Protein AF-A0A938HK63-F1 (afdb_monomer_lite)

Radius of gyration: 13.42 Å; chains: 1; bounding box: 27×31×33 Å

pLDDT: mean 96.54, std 4.43, range [65.06, 98.69]

Sequence (102 aa):
MILTSSITVQNRGGENILRLPLDTVRVPVLAVAHKDDDCHVTPPNGAELIVRAARASPRKKALIFEGGDPPQSEPCEALAQHGLIGIEKNVAAALAEFIKDP

Secondary structure (DSSP, 8-state):
-EEES---S-BTTB--GGGS-GGG--S-EEEEEETT---TTS-TTHHHHHHHH-TT-SSEEEEEE---PPPSS-TTSTTSGGGTTT-HHHHHHHHHHHHH--

Foldseek 3Di:
DEAALFFPDDDPPDDGPLPPQLCPDAEEYEYEAECPQPPPRRHQCSRVSSQVSNNNYPHYDYYYDYDADPAPDDSCDLRHSSVVHRCVVVVVVVVVVVVVPD

Structure (mmCIF, N/CA/C/O backbone):
data_AF-A0A938HK63-F1
#
_entry.id   AF-A0A938HK63-F1
#
loop_
_atom_site.group_PDB
_atom_site.id
_atom_site.type_symbol
_atom_site.label_atom_id
_atom_site.label_alt_id
_atom_site.label_comp_id
_atom_site.label_asym_id
_atom_site.label_entity_id
_atom_site.label_seq_id
_atom_site.pdbx_PDB_ins_code
_atom_site.Cartn_x
_atom_site.Cartn_y
_atom_site.Cartn_z
_atom_site.occupancy
_atom_site.B_iso_or_equiv
_atom_site.auth_seq_id
_atom_site.auth_comp_id
_atom_site.auth_asym_id
_atom_site.auth_atom_id
_atom_site.pdbx_PDB_model_num
ATOM 1 N N . MET A 1 1 ? -1.463 1.571 12.922 1.00 95.56 1 MET A N 1
ATOM 2 C CA . MET A 1 1 ? -0.459 0.778 12.183 1.00 95.56 1 MET A CA 1
ATOM 3 C C . MET A 1 1 ? -0.577 1.118 10.710 1.00 95.56 1 MET A C 1
ATOM 5 O O . MET A 1 1 ? -1.695 1.194 10.215 1.00 95.56 1 MET A O 1
ATOM 9 N N . ILE A 1 2 ? 0.550 1.344 10.038 1.0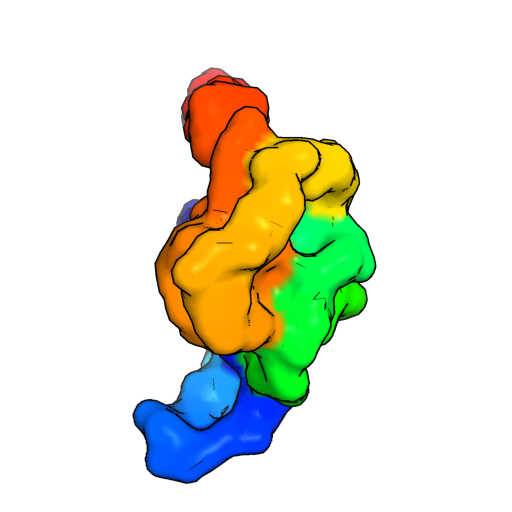0 97.94 2 ILE A N 1
ATOM 10 C CA . ILE A 1 2 ? 0.606 1.650 8.606 1.00 97.94 2 ILE A CA 1
ATOM 11 C C . ILE A 1 2 ? 1.546 0.638 7.955 1.00 97.94 2 ILE A C 1
ATOM 13 O O . ILE A 1 2 ? 2.628 0.391 8.481 1.00 97.94 2 ILE A O 1
ATOM 17 N N . LEU A 1 3 ? 1.104 0.042 6.853 1.00 98.00 3 LEU A N 1
ATOM 18 C CA . LEU A 1 3 ? 1.789 -1.016 6.121 1.00 98.00 3 LEU A CA 1
ATOM 19 C C . LEU A 1 3 ? 1.876 -0.609 4.649 1.00 98.00 3 LEU A C 1
ATOM 21 O O . LEU A 1 3 ? 0.852 -0.531 3.979 1.00 98.00 3 LEU A O 1
ATOM 25 N N . THR A 1 4 ? 3.075 -0.327 4.152 1.00 97.56 4 THR A N 1
ATOM 26 C CA . THR A 1 4 ? 3.337 0.048 2.752 1.00 97.56 4 THR A CA 1
ATOM 27 C C . THR A 1 4 ? 4.026 -1.108 2.045 1.00 97.56 4 THR A C 1
ATOM 29 O O . THR A 1 4 ? 4.976 -1.652 2.607 1.00 97.56 4 THR A O 1
ATOM 32 N N . SER A 1 5 ? 3.540 -1.497 0.862 1.00 97.12 5 SER A N 1
ATOM 33 C CA . SER A 1 5 ? 4.156 -2.525 0.004 1.00 97.12 5 SER A CA 1
ATOM 34 C C . SER A 1 5 ? 4.544 -3.776 0.798 1.00 97.12 5 SER A C 1
ATOM 36 O O . SER A 1 5 ? 5.690 -4.213 0.823 1.00 97.12 5 SER A O 1
ATOM 38 N N . SER A 1 6 ? 3.589 -4.299 1.572 1.00 97.06 6 SER A N 1
ATOM 39 C CA . SER A 1 6 ? 3.838 -5.403 2.500 1.00 97.06 6 SER A CA 1
ATOM 40 C C . SER A 1 6 ? 3.837 -6.756 1.803 1.00 97.06 6 SER A C 1
ATOM 42 O O . SER A 1 6 ? 2.997 -7.036 0.948 1.00 97.06 6 SER A O 1
ATOM 44 N N . ILE A 1 7 ? 4.746 -7.628 2.239 1.00 97.06 7 ILE A N 1
ATOM 45 C CA . ILE A 1 7 ? 4.846 -9.005 1.757 1.00 97.06 7 ILE A CA 1
ATOM 46 C C . ILE A 1 7 ? 3.573 -9.767 2.131 1.00 97.06 7 ILE A C 1
ATOM 48 O O . ILE A 1 7 ? 3.298 -10.005 3.310 1.00 97.06 7 ILE A O 1
ATOM 52 N N . THR A 1 8 ? 2.805 -10.164 1.118 1.00 97.38 8 THR A N 1
ATOM 53 C CA . THR A 1 8 ? 1.553 -10.933 1.253 1.00 97.38 8 THR A CA 1
ATOM 54 C C . THR A 1 8 ? 1.613 -12.288 0.554 1.00 97.38 8 THR A C 1
ATOM 56 O O . THR A 1 8 ? 0.739 -13.126 0.765 1.00 97.38 8 THR A O 1
ATOM 59 N N . VAL A 1 9 ? 2.677 -12.541 -0.210 1.00 96.12 9 VAL A N 1
ATOM 60 C CA . VAL A 1 9 ? 3.000 -13.850 -0.780 1.00 96.12 9 VAL A CA 1
ATOM 61 C C . VAL A 1 9 ? 4.267 -14.377 -0.112 1.00 96.12 9 VAL A C 1
ATOM 63 O O . VAL A 1 9 ? 5.227 -13.645 0.115 1.00 96.12 9 VAL A O 1
ATOM 66 N N . GLN A 1 10 ? 4.256 -15.661 0.240 1.00 92.69 10 GLN A N 1
ATOM 67 C CA . GLN A 1 10 ? 5.354 -16.311 0.947 1.00 92.69 10 GLN A CA 1
ATOM 68 C C . GLN A 1 10 ? 6.652 -16.299 0.125 1.00 92.69 10 GLN A C 1
ATOM 70 O O . GLN A 1 10 ? 6.645 -16.657 -1.051 1.00 92.69 10 GLN A O 1
ATOM 75 N N . ASN A 1 11 ? 7.779 -15.984 0.768 1.00 88.00 11 ASN A N 1
ATOM 76 C CA . ASN A 1 11 ? 9.112 -16.134 0.184 1.00 88.00 11 ASN A CA 1
ATOM 77 C C . ASN A 1 11 ? 10.080 -16.815 1.170 1.00 88.00 11 ASN A C 1
ATOM 79 O O . ASN A 1 11 ? 9.682 -17.287 2.236 1.00 88.00 11 ASN A O 1
ATOM 83 N N . ARG A 1 12 ? 11.362 -16.909 0.800 1.00 84.88 12 ARG A N 1
ATOM 84 C CA . ARG A 1 12 ? 12.408 -17.506 1.653 1.00 84.88 12 ARG A CA 1
ATOM 85 C C . ARG A 1 12 ? 12.881 -16.586 2.788 1.00 84.88 12 ARG A C 1
ATOM 87 O O . ARG A 1 12 ? 13.634 -17.039 3.639 1.00 84.88 12 ARG A O 1
ATOM 94 N N . GLY A 1 13 ? 12.477 -15.316 2.779 1.00 79.75 13 GLY A N 1
ATOM 95 C CA . GLY A 1 13 ? 12.926 -14.283 3.714 1.00 79.75 13 GLY A CA 1
ATOM 96 C C . GLY A 1 13 ? 12.161 -14.237 5.037 1.00 79.75 13 GLY A C 1
ATOM 97 O O . GLY A 1 13 ? 12.568 -13.508 5.935 1.00 79.75 13 GLY A O 1
ATOM 98 N N . GLY A 1 14 ? 11.077 -15.004 5.180 1.00 84.00 14 GLY A N 1
ATOM 99 C CA . GLY A 1 14 ? 10.296 -15.071 6.414 1.00 84.00 14 GLY A CA 1
ATOM 100 C C . GLY A 1 14 ? 8.802 -15.214 6.159 1.00 84.00 14 GLY A C 1
ATOM 101 O O . GLY A 1 14 ? 8.364 -15.407 5.027 1.00 84.00 14 GLY A O 1
ATOM 102 N N . GLU A 1 15 ? 8.017 -15.146 7.228 1.00 88.81 15 GLU A N 1
ATOM 103 C CA . GLU A 1 15 ? 6.562 -15.258 7.162 1.00 88.81 15 GLU A CA 1
ATOM 104 C C . GLU A 1 15 ? 5.936 -14.000 6.528 1.00 88.81 15 GLU A C 1
ATOM 106 O O . GLU A 1 15 ? 6.331 -12.873 6.834 1.00 88.81 15 GLU A O 1
ATOM 111 N N . ASN A 1 16 ? 4.940 -14.177 5.657 1.00 94.62 16 ASN A N 1
ATOM 112 C CA . ASN A 1 16 ? 4.185 -13.050 5.103 1.00 94.62 16 ASN A CA 1
ATOM 113 C C . ASN A 1 16 ? 3.179 -12.479 6.125 1.00 94.62 16 ASN A C 1
ATOM 115 O O . ASN A 1 16 ? 2.709 -13.176 7.025 1.00 94.62 16 ASN A O 1
ATOM 119 N N . ILE A 1 17 ? 2.789 -11.211 5.964 1.00 96.44 17 ILE A N 1
ATOM 120 C CA . ILE A 1 17 ? 1.950 -10.502 6.946 1.00 96.44 17 ILE A CA 1
ATOM 121 C C . ILE A 1 17 ? 0.579 -11.172 7.173 1.00 96.44 17 ILE A C 1
ATOM 123 O O . ILE A 1 17 ? 0.021 -11.073 8.264 1.00 96.44 17 ILE A O 1
ATOM 127 N N . LEU A 1 18 ? 0.036 -11.887 6.178 1.00 96.94 18 LEU A N 1
ATOM 128 C CA . LEU A 1 18 ? -1.282 -12.535 6.265 1.00 96.94 18 LEU A CA 1
ATOM 129 C C . LEU A 1 18 ? -1.284 -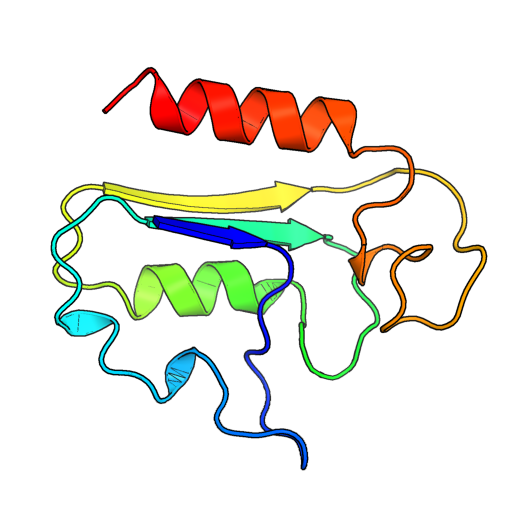13.788 7.148 1.00 96.94 18 LEU A C 1
ATOM 131 O O . LEU A 1 18 ? -2.346 -14.330 7.450 1.00 96.94 18 LEU A O 1
ATOM 135 N N . ARG A 1 19 ? -0.107 -14.254 7.560 1.00 95.94 19 ARG A N 1
ATOM 136 C CA . ARG A 1 19 ? 0.077 -15.397 8.460 1.00 95.94 19 ARG A CA 1
ATOM 137 C C . ARG A 1 19 ? 0.288 -14.976 9.913 1.00 95.94 19 ARG A C 1
ATOM 139 O O . ARG A 1 19 ? 0.305 -15.824 10.800 1.00 95.94 19 ARG A O 1
ATOM 146 N N . LEU A 1 20 ? 0.405 -13.673 10.164 1.00 95.12 20 LEU A N 1
ATOM 147 C CA . LEU A 1 20 ? 0.388 -13.093 11.503 1.00 95.12 20 LEU A CA 1
ATOM 148 C C . LEU A 1 20 ? -1.063 -12.933 12.000 1.00 95.12 20 LEU A C 1
ATOM 150 O O . LEU A 1 20 ? -1.984 -12.859 11.182 1.00 95.12 20 LEU A O 1
ATOM 154 N N . PRO A 1 21 ? -1.304 -12.835 13.324 1.00 96.81 21 PRO A N 1
ATOM 155 C CA . PRO A 1 21 ? -2.650 -12.734 13.903 1.00 96.81 21 PRO A CA 1
ATOM 156 C C . PRO A 1 21 ? -3.270 -11.332 13.731 1.00 96.81 21 PRO A C 1
ATOM 158 O O . PRO A 1 21 ? -3.627 -10.657 14.701 1.00 96.81 21 PRO A O 1
ATOM 161 N N . LEU A 1 22 ? -3.401 -10.865 12.482 1.00 97.62 22 LEU A N 1
ATOM 162 C CA . LEU A 1 22 ? -3.964 -9.555 12.133 1.00 97.62 22 LEU A CA 1
ATOM 163 C C . LEU A 1 22 ? -5.396 -9.368 12.649 1.00 97.62 22 LEU A C 1
ATOM 165 O O . LEU A 1 22 ? -5.810 -8.250 12.947 1.00 97.62 22 LEU A O 1
ATOM 169 N N . ASP A 1 23 ? -6.147 -10.453 12.809 1.00 98.00 23 ASP A N 1
ATOM 170 C CA . ASP A 1 23 ? -7.514 -10.429 13.319 1.00 98.00 23 ASP A CA 1
ATOM 171 C C . ASP A 1 23 ? -7.615 -10.058 14.802 1.00 98.00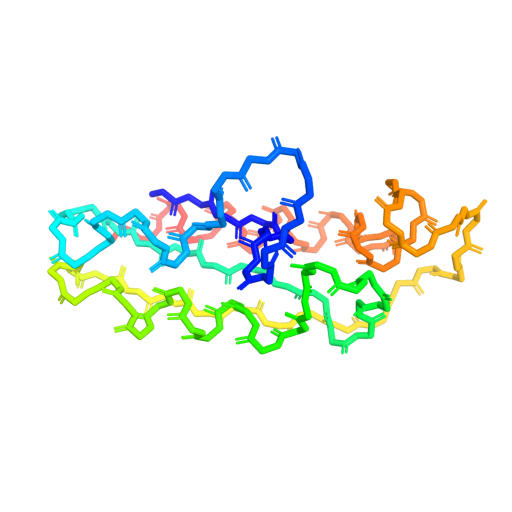 23 ASP A C 1
ATOM 173 O O . ASP A 1 23 ? -8.708 -9.734 15.260 1.00 98.00 23 ASP A O 1
ATOM 177 N N . THR A 1 24 ? -6.492 -10.030 15.522 1.00 97.94 24 THR A N 1
ATOM 178 C CA . THR A 1 24 ? -6.396 -9.569 16.915 1.00 97.94 24 THR A CA 1
ATOM 179 C C . THR A 1 24 ? -5.904 -8.125 17.058 1.00 97.94 24 THR A C 1
ATOM 181 O O . THR A 1 24 ? -5.881 -7.594 18.170 1.00 97.94 24 THR A O 1
ATOM 184 N N . VAL A 1 25 ? -5.540 -7.455 15.958 1.00 97.88 25 VAL A N 1
ATOM 185 C CA . VAL A 1 25 ? -5.031 -6.075 15.970 1.00 97.88 25 VAL A CA 1
ATOM 186 C C . VAL A 1 25 ? -6.167 -5.096 16.276 1.00 97.88 25 VAL A C 1
ATOM 188 O O . VAL A 1 25 ? -7.101 -4.958 15.493 1.00 97.88 25 VAL A O 1
ATOM 191 N N . ARG A 1 26 ? -6.064 -4.379 17.405 1.00 98.00 26 ARG A N 1
ATOM 192 C CA . ARG A 1 26 ? -7.100 -3.452 17.920 1.00 98.00 26 ARG A CA 1
ATOM 193 C C . ARG A 1 26 ? -6.796 -1.964 17.711 1.00 98.00 26 ARG A C 1
ATOM 195 O O . ARG A 1 26 ? -7.441 -1.112 18.309 1.00 98.00 26 ARG A O 1
ATOM 202 N N . VAL A 1 27 ? -5.810 -1.641 16.879 1.00 97.44 27 VAL A N 1
ATOM 203 C CA . VAL A 1 27 ? -5.487 -0.258 16.479 1.00 97.44 27 VAL A CA 1
ATOM 204 C C . VAL A 1 27 ? -5.936 -0.006 15.037 1.00 97.44 27 VAL A C 1
ATOM 206 O O . VAL A 1 27 ? -6.094 -0.982 14.295 1.00 97.44 27 VAL A O 1
ATOM 209 N N . PRO A 1 28 ? -6.121 1.254 14.596 1.00 98.12 28 PRO A N 1
ATOM 210 C CA . PRO A 1 28 ? -6.386 1.557 13.192 1.00 98.12 28 PRO A CA 1
ATOM 211 C C . PRO A 1 28 ? -5.316 0.975 12.258 1.00 98.12 28 PRO A C 1
ATOM 213 O O . PRO A 1 28 ? -4.121 1.022 12.574 1.00 98.12 28 PRO A O 1
ATOM 216 N N . VAL A 1 29 ? -5.734 0.432 11.115 1.00 98.44 29 VAL A N 1
ATOM 217 C CA . VAL A 1 29 ? -4.858 -0.202 10.118 1.00 98.44 29 VAL A CA 1
ATOM 218 C C . VAL A 1 29 ? -5.012 0.474 8.761 1.00 98.44 29 VAL A C 1
ATOM 220 O O . VAL A 1 29 ? -6.084 0.458 8.162 1.00 98.44 29 VAL A O 1
ATOM 223 N N . LEU A 1 30 ? -3.915 1.012 8.243 1.00 98.62 30 LEU A N 1
ATOM 224 C CA . LEU A 1 30 ? -3.812 1.455 6.859 1.00 98.62 30 LEU A CA 1
ATOM 225 C C . LEU A 1 30 ? -2.861 0.524 6.112 1.00 98.62 30 LEU A C 1
ATOM 227 O O . LEU A 1 30 ? -1.723 0.339 6.542 1.00 98.62 30 LEU A O 1
ATOM 231 N N . ALA A 1 31 ? -3.327 -0.043 5.005 1.00 98.62 31 ALA A N 1
ATOM 232 C CA . ALA A 1 31 ? -2.500 -0.801 4.078 1.00 98.62 31 ALA A CA 1
ATOM 233 C C . ALA A 1 31 ? -2.402 -0.051 2.747 1.00 98.62 31 ALA A C 1
ATOM 235 O O . ALA A 1 31 ? -3.410 0.422 2.223 1.00 98.62 31 ALA A O 1
ATOM 236 N N . VAL A 1 32 ? -1.193 0.066 2.213 1.00 98.62 32 VAL A N 1
ATOM 237 C CA . VAL A 1 32 ? -0.885 0.812 0.995 1.00 98.62 32 VAL A CA 1
ATOM 238 C C . VAL A 1 32 ? -0.157 -0.096 0.020 1.00 98.62 32 VAL A C 1
ATOM 240 O O . VAL A 1 32 ? 0.767 -0.807 0.416 1.00 98.62 32 VAL A O 1
ATOM 243 N N . ALA A 1 33 ? -0.558 -0.050 -1.245 1.00 98.50 33 ALA A N 1
ATOM 244 C CA . ALA A 1 33 ? 0.152 -0.693 -2.342 1.00 98.50 33 ALA A CA 1
ATOM 245 C C . ALA A 1 33 ? 0.162 0.210 -3.579 1.00 98.50 33 ALA A C 1
ATOM 247 O O . ALA A 1 33 ? -0.629 1.154 -3.681 1.00 98.50 33 ALA A O 1
ATOM 248 N N . HIS A 1 34 ? 1.049 -0.101 -4.517 1.00 98.69 34 HIS A N 1
ATOM 249 C CA . HIS A 1 34 ? 1.009 0.457 -5.860 1.00 98.69 34 HIS A CA 1
ATOM 250 C C . HIS A 1 34 ? 0.221 -0.477 -6.784 1.00 98.69 34 HIS A C 1
ATOM 252 O O . HIS A 1 34 ? 0.318 -1.695 -6.662 1.00 98.69 34 HIS A O 1
ATOM 258 N N . LYS A 1 35 ? -0.574 0.082 -7.699 1.00 98.50 35 LYS A N 1
ATOM 259 C CA . LYS A 1 35 ? -1.392 -0.662 -8.668 1.00 98.50 35 LYS A CA 1
ATOM 260 C C . LYS A 1 35 ? -0.551 -1.488 -9.634 1.00 98.50 35 LYS A C 1
ATOM 262 O O . LYS A 1 35 ? -0.942 -2.596 -9.979 1.00 98.50 35 LYS A O 1
ATOM 267 N N . ASP A 1 36 ? 0.593 -0.936 -10.010 1.00 98.25 36 ASP A N 1
ATOM 268 C CA . ASP A 1 36 ? 1.563 -1.532 -10.928 1.00 98.25 36 ASP A CA 1
ATOM 269 C C . ASP A 1 36 ? 2.794 -2.075 -10.165 1.00 98.25 36 ASP A C 1
ATOM 271 O O . ASP A 1 36 ? 3.914 -2.008 -10.657 1.00 98.25 36 ASP A O 1
ATOM 275 N N . ASP A 1 37 ? 2.622 -2.514 -8.907 1.00 98.25 37 ASP A N 1
ATOM 276 C CA . ASP A 1 37 ? 3.690 -3.206 -8.167 1.00 98.25 37 ASP A CA 1
ATOM 277 C C . ASP A 1 37 ? 3.945 -4.594 -8.779 1.00 98.25 37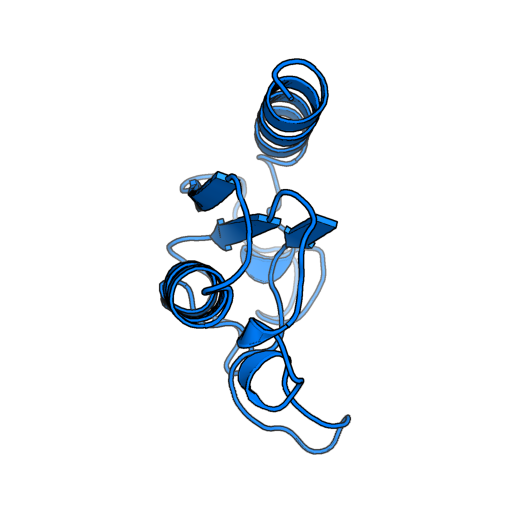 ASP A C 1
ATOM 279 O O . ASP A 1 37 ? 3.207 -5.550 -8.526 1.00 98.25 37 ASP A O 1
ATOM 283 N N . ASP A 1 38 ? 5.007 -4.689 -9.577 1.00 97.25 38 ASP A N 1
ATOM 284 C CA . ASP A 1 38 ? 5.450 -5.928 -10.221 1.00 97.25 38 ASP A CA 1
ATOM 285 C C . ASP A 1 38 ? 6.317 -6.816 -9.306 1.00 97.25 38 ASP A C 1
ATOM 287 O O . ASP A 1 38 ? 6.789 -7.883 -9.719 1.00 97.25 38 ASP A O 1
ATOM 291 N N . CYS A 1 39 ? 6.544 -6.433 -8.044 1.00 97.25 39 CYS A N 1
ATOM 292 C CA . CYS A 1 39 ? 7.237 -7.307 -7.113 1.00 97.25 39 CYS A CA 1
ATOM 293 C C . CYS A 1 39 ? 6.379 -8.534 -6.776 1.00 97.25 39 CYS A C 1
ATOM 295 O O . CYS A 1 39 ? 5.316 -8.464 -6.155 1.00 97.25 39 CYS A O 1
ATOM 297 N N . HIS A 1 40 ? 6.907 -9.712 -7.110 1.00 95.62 40 HIS A N 1
ATOM 298 C CA . HIS A 1 40 ? 6.231 -11.005 -6.960 1.00 95.62 40 HIS A CA 1
ATOM 299 C C . HIS A 1 40 ? 5.756 -11.352 -5.533 1.00 95.62 40 HIS A C 1
ATOM 301 O O . HIS A 1 40 ? 4.969 -12.287 -5.370 1.00 95.62 40 HIS A O 1
ATOM 307 N N . VAL A 1 41 ? 6.226 -10.642 -4.498 1.00 96.81 41 VAL A N 1
ATOM 308 C CA . VAL A 1 41 ? 5.844 -10.8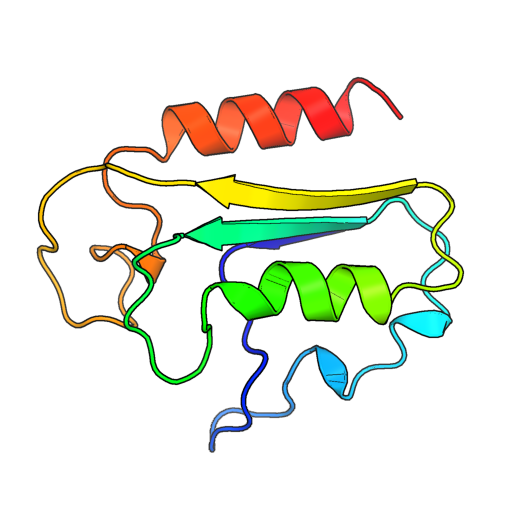84 -3.096 1.00 96.81 41 VAL A CA 1
ATOM 309 C C . VAL A 1 41 ? 4.869 -9.865 -2.507 1.00 96.81 41 VAL A C 1
ATOM 311 O O . VAL A 1 41 ? 4.292 -10.124 -1.443 1.00 96.81 41 VAL A O 1
ATOM 314 N N . THR A 1 42 ? 4.660 -8.730 -3.176 1.00 97.19 42 THR A N 1
ATOM 315 C CA . THR A 1 42 ? 3.851 -7.600 -2.684 1.00 97.19 42 THR A CA 1
ATOM 316 C C . THR A 1 42 ? 2.780 -7.192 -3.698 1.00 97.19 42 THR A C 1
ATOM 318 O O . THR A 1 42 ? 2.644 -6.011 -4.003 1.00 97.19 42 THR A O 1
ATOM 321 N N . PRO A 1 43 ? 1.984 -8.144 -4.224 1.00 96.88 43 PRO A N 1
ATOM 322 C CA . PRO A 1 43 ? 1.028 -7.839 -5.277 1.00 96.88 43 PRO A CA 1
ATOM 323 C C . PRO A 1 43 ? 0.046 -6.731 -4.849 1.00 96.88 43 PRO A C 1
ATOM 325 O O . PRO A 1 43 ? -0.317 -6.661 -3.667 1.00 96.88 43 PRO A O 1
ATOM 328 N N . PRO A 1 44 ? -0.471 -5.922 -5.792 1.00 95.88 44 PRO A N 1
ATOM 329 C CA . PRO A 1 44 ? -1.339 -4.778 -5.495 1.00 95.88 44 PRO A CA 1
ATOM 330 C C . PRO A 1 44 ? -2.550 -5.116 -4.609 1.00 95.88 44 PRO A C 1
ATOM 332 O O . PRO A 1 44 ? -2.916 -4.370 -3.699 1.00 95.88 44 PRO A O 1
ATOM 335 N N . ASN A 1 45 ? -3.154 -6.292 -4.812 1.00 97.69 45 ASN A N 1
ATOM 336 C CA . ASN A 1 45 ? -4.295 -6.764 -4.019 1.00 97.69 45 ASN A CA 1
ATOM 337 C C . ASN A 1 45 ? -3.940 -7.110 -2.555 1.00 97.69 45 ASN A C 1
ATOM 339 O O . ASN A 1 45 ? -4.838 -7.327 -1.734 1.00 97.69 45 ASN A O 1
ATOM 343 N N . GLY A 1 46 ? -2.653 -7.154 -2.206 1.00 98.06 46 GLY A N 1
ATOM 344 C CA . GLY A 1 46 ? -2.151 -7.439 -0.868 1.00 98.06 46 GLY A CA 1
ATOM 345 C C . GLY A 1 46 ? -2.674 -6.460 0.181 1.00 98.06 46 GLY A C 1
ATOM 346 O O . GLY A 1 46 ? -3.084 -6.883 1.264 1.00 98.06 46 GLY A O 1
ATOM 347 N N . ALA A 1 47 ? -2.767 -5.168 -0.153 1.00 98.38 47 ALA A N 1
ATOM 348 C CA . ALA A 1 47 ? -3.307 -4.160 0.761 1.00 98.38 47 ALA A CA 1
ATOM 349 C C . ALA A 1 47 ? -4.768 -4.449 1.149 1.00 98.38 47 ALA A C 1
ATOM 351 O O . ALA A 1 47 ? -5.144 -4.344 2.319 1.00 98.38 47 ALA A O 1
ATOM 352 N N . GLU A 1 48 ? -5.588 -4.898 0.197 1.00 98.56 48 GLU A N 1
ATOM 353 C CA . GLU A 1 48 ? -6.965 -5.305 0.480 1.00 98.56 48 GLU A CA 1
ATOM 354 C C . GLU A 1 48 ? -7.040 -6.569 1.343 1.00 98.56 48 GLU A C 1
ATOM 356 O O . GLU A 1 48 ? -7.892 -6.684 2.228 1.00 98.56 48 GLU A O 1
ATOM 361 N N . LEU A 1 49 ? -6.158 -7.543 1.098 1.00 98.56 49 LEU A N 1
ATOM 362 C CA . LEU A 1 49 ? -6.097 -8.771 1.893 1.00 98.56 49 LEU A CA 1
ATOM 363 C C . LEU A 1 49 ? -5.750 -8.471 3.356 1.00 98.56 49 LEU A C 1
ATOM 365 O O . LEU A 1 49 ? -6.386 -9.024 4.254 1.00 98.56 49 LEU A O 1
ATOM 369 N N . ILE A 1 50 ? -4.819 -7.546 3.596 1.00 98.62 50 ILE A N 1
ATOM 370 C CA . ILE A 1 50 ? -4.427 -7.106 4.941 1.00 98.62 50 ILE A CA 1
ATOM 371 C C . ILE A 1 50 ? -5.621 -6.513 5.693 1.00 98.62 50 ILE A C 1
ATOM 373 O O . ILE A 1 50 ? -5.904 -6.919 6.822 1.00 98.62 50 ILE A O 1
ATOM 377 N N . VAL A 1 51 ? -6.369 -5.587 5.082 1.00 98.19 51 VAL A N 1
ATOM 378 C CA . VAL A 1 51 ? -7.529 -4.981 5.761 1.00 98.19 51 VAL A CA 1
ATOM 379 C C . VAL A 1 51 ? -8.668 -5.981 5.959 1.00 98.19 51 VAL A C 1
ATOM 381 O O . VAL A 1 51 ? -9.353 -5.944 6.983 1.00 98.19 51 VAL A O 1
ATOM 384 N N . ARG A 1 52 ? -8.857 -6.937 5.039 1.00 98.44 52 ARG A N 1
ATOM 385 C CA . ARG A 1 52 ? -9.803 -8.045 5.248 1.00 98.44 52 ARG A CA 1
ATOM 386 C C . ARG A 1 52 ? -9.398 -8.907 6.451 1.00 98.44 52 ARG A C 1
ATOM 388 O O . ARG A 1 52 ? -10.268 -9.276 7.241 1.00 98.44 52 ARG A O 1
ATOM 395 N N . ALA A 1 53 ? -8.104 -9.174 6.626 1.00 98.38 53 ALA A N 1
ATOM 396 C CA . ALA A 1 53 ? -7.575 -9.944 7.750 1.00 98.38 53 ALA A CA 1
ATOM 397 C C . ALA A 1 53 ? -7.656 -9.193 9.095 1.00 98.38 53 ALA A C 1
ATOM 399 O O . ALA A 1 53 ? -7.910 -9.820 10.121 1.00 98.38 53 ALA A O 1
ATOM 400 N N . ALA A 1 54 ? -7.525 -7.861 9.100 1.00 98.38 54 ALA A N 1
ATOM 401 C CA . ALA A 1 54 ? -7.579 -7.015 10.298 1.00 98.38 54 ALA A CA 1
ATOM 402 C C . ALA A 1 54 ? -9.008 -6.832 10.861 1.00 98.38 54 ALA A C 1
ATOM 404 O O . ALA A 1 54 ? -9.564 -5.731 10.892 1.00 98.38 54 ALA A O 1
ATOM 405 N N . ARG A 1 55 ? -9.658 -7.930 11.270 1.00 97.88 55 ARG A N 1
ATOM 406 C CA . ARG A 1 55 ? -11.077 -7.953 11.673 1.00 97.88 55 ARG A CA 1
ATOM 407 C C . ARG A 1 55 ? -11.386 -7.165 12.946 1.00 97.88 55 ARG A C 1
ATOM 409 O O . ARG A 1 55 ? -12.409 -6.492 12.963 1.00 97.88 55 ARG A O 1
ATOM 416 N N . ALA A 1 56 ? -10.526 -7.223 13.964 1.00 98.19 56 ALA A N 1
ATOM 417 C CA . ALA A 1 56 ? -10.729 -6.501 15.225 1.00 98.19 56 ALA A CA 1
ATOM 418 C C . ALA A 1 56 ? -10.299 -5.024 15.184 1.00 98.19 56 ALA A C 1
ATOM 420 O O . ALA A 1 56 ? -10.399 -4.333 16.200 1.00 98.19 56 ALA A O 1
ATOM 421 N N . SER A 1 57 ? -9.809 -4.534 14.041 1.00 98.12 57 SER A N 1
ATOM 422 C CA . SER A 1 57 ? -9.390 -3.143 13.921 1.00 98.12 57 SER A CA 1
ATOM 423 C C . SER A 1 57 ? -10.614 -2.217 13.909 1.00 98.12 57 SER A C 1
ATOM 425 O O . SER A 1 57 ? -11.542 -2.462 13.134 1.00 98.12 57 SER A O 1
ATOM 427 N N . PRO A 1 58 ? -10.624 -1.137 14.713 1.00 96.94 58 PRO A N 1
ATOM 428 C CA . PRO A 1 58 ? -11.742 -0.192 14.762 1.00 96.94 58 PRO A CA 1
ATOM 429 C C . PRO A 1 58 ? -11.880 0.643 13.480 1.00 96.94 58 PRO A C 1
ATOM 431 O O . PRO A 1 58 ? -12.964 1.129 13.175 1.00 96.94 58 PRO A O 1
ATOM 434 N N . ARG A 1 59 ? -10.791 0.799 12.715 1.00 97.19 59 ARG A N 1
ATOM 435 C CA . ARG A 1 59 ? -10.746 1.552 11.458 1.00 97.19 59 ARG A CA 1
ATOM 436 C C . ARG A 1 59 ? -9.711 0.929 10.540 1.00 97.19 59 ARG A C 1
ATOM 438 O O . ARG A 1 59 ? -8.550 0.787 10.914 1.00 97.19 59 ARG A O 1
ATOM 445 N N . LYS A 1 60 ? -10.122 0.578 9.327 1.00 97.25 60 LYS A N 1
ATOM 446 C CA . LYS A 1 60 ? -9.264 -0.095 8.354 1.00 97.25 60 LYS A CA 1
ATOM 447 C C . LYS A 1 60 ? -9.469 0.456 6.957 1.00 97.25 60 LYS A C 1
ATOM 449 O O . LYS A 1 60 ? -10.608 0.607 6.521 1.00 97.25 60 LYS A O 1
ATOM 454 N N . LYS A 1 61 ? -8.375 0.761 6.266 1.00 98.06 61 LYS A N 1
ATOM 455 C CA . LYS A 1 61 ? -8.402 1.349 4.924 1.00 98.06 61 LYS A CA 1
ATOM 456 C C . LYS A 1 61 ? -7.296 0.747 4.069 1.00 98.06 61 LYS A C 1
ATOM 458 O O . LYS A 1 61 ? -6.175 0.583 4.543 1.00 98.06 61 LYS A O 1
ATOM 463 N N . ALA A 1 62 ? -7.632 0.402 2.832 1.00 98.44 62 ALA A N 1
ATOM 464 C CA . ALA A 1 62 ? -6.657 0.078 1.802 1.00 98.44 62 ALA A CA 1
ATOM 465 C C . ALA A 1 62 ? -6.566 1.273 0.850 1.00 98.44 62 ALA A C 1
ATOM 467 O O . ALA A 1 62 ? -7.598 1.814 0.449 1.00 98.44 62 ALA A O 1
ATOM 468 N N . LEU A 1 63 ? -5.350 1.700 0.523 1.00 98.44 63 LEU A N 1
ATOM 469 C CA . LEU A 1 63 ? -5.088 2.703 -0.504 1.00 98.44 63 LEU A CA 1
ATOM 470 C C . LEU A 1 63 ? -4.217 2.077 -1.588 1.00 98.44 63 LEU A C 1
ATOM 472 O O . LEU A 1 63 ? -3.134 1.573 -1.299 1.00 98.44 63 LEU A O 1
ATOM 476 N N . ILE A 1 64 ? -4.702 2.122 -2.823 1.00 98.50 64 ILE A N 1
ATOM 477 C CA . ILE A 1 64 ? -3.960 1.680 -3.999 1.00 98.50 64 ILE A CA 1
ATOM 478 C C . ILE A 1 64 ? -3.607 2.931 -4.794 1.00 98.50 64 ILE A C 1
ATOM 480 O O . ILE A 1 64 ? -4.504 3.644 -5.243 1.00 98.50 64 ILE A O 1
ATOM 484 N N . PHE A 1 65 ? -2.315 3.217 -4.907 1.00 98.50 65 PHE A N 1
ATOM 485 C CA . PHE A 1 65 ? -1.807 4.348 -5.678 1.00 98.50 65 PHE A CA 1
ATOM 486 C C . PHE A 1 65 ? -1.469 3.924 -7.106 1.00 98.50 65 PHE A C 1
ATOM 488 O O . PHE A 1 65 ? -1.240 2.748 -7.371 1.00 98.50 65 PHE A O 1
ATOM 495 N N . GLU A 1 66 ? -1.426 4.888 -8.016 1.00 98.12 66 GLU A N 1
ATOM 496 C CA . GLU A 1 66 ? -1.019 4.703 -9.408 1.00 98.12 66 GLU A CA 1
ATOM 497 C C . GLU A 1 66 ? -0.172 5.896 -9.874 1.00 98.12 66 GLU A C 1
ATOM 499 O O . GLU A 1 66 ? -0.191 6.964 -9.248 1.00 98.12 66 GLU A O 1
ATOM 504 N N . GLY A 1 67 ? 0.552 5.718 -10.981 1.00 97.81 67 GLY A N 1
ATOM 505 C CA . GLY A 1 67 ? 1.445 6.727 -11.550 1.00 97.81 67 GLY A CA 1
ATOM 506 C C . GLY A 1 67 ? 2.877 6.630 -11.019 1.00 97.81 67 GLY A C 1
ATOM 507 O O . GLY A 1 67 ? 3.381 5.542 -10.762 1.00 97.81 67 GLY A O 1
ATOM 508 N N . GLY A 1 68 ? 3.541 7.779 -10.893 1.00 97.62 68 GLY A N 1
ATOM 509 C CA . GLY A 1 68 ? 4.948 7.852 -10.501 1.00 97.62 68 GLY A CA 1
ATOM 510 C C . GLY A 1 68 ? 5.917 7.826 -11.671 1.00 97.62 68 GLY A C 1
ATOM 511 O O . GLY A 1 68 ? 5.525 7.935 -12.836 1.00 97.62 68 GLY A O 1
ATOM 512 N N . ASP A 1 69 ? 7.195 7.739 -11.329 1.00 98.38 69 ASP A N 1
ATOM 513 C CA . ASP A 1 69 ? 8.271 7.752 -12.311 1.00 98.38 69 ASP A CA 1
ATOM 514 C C . ASP A 1 69 ? 8.482 6.350 -12.911 1.00 98.38 69 ASP A C 1
ATOM 516 O O . ASP A 1 69 ? 8.140 5.334 -12.292 1.00 98.38 69 ASP A O 1
ATOM 520 N N . PRO A 1 70 ? 9.075 6.252 -14.114 1.00 98.06 70 PRO A N 1
ATOM 521 C CA . PRO A 1 70 ? 9.546 4.974 -14.632 1.00 98.06 70 PRO A CA 1
ATOM 522 C C . PRO A 1 70 ? 10.510 4.296 -13.641 1.00 98.06 70 PRO A C 1
ATOM 524 O O . PRO A 1 70 ? 11.330 4.991 -13.029 1.00 98.06 70 PRO A O 1
ATOM 527 N N . PRO A 1 71 ? 10.455 2.959 -13.492 1.00 97.69 71 PRO A N 1
ATOM 528 C CA . PRO A 1 71 ? 11.343 2.249 -12.580 1.00 97.69 71 PRO A CA 1
ATOM 529 C C . PRO A 1 71 ? 12.810 2.445 -12.980 1.00 97.69 71 PRO A C 1
ATOM 531 O O . PRO A 1 71 ? 13.168 2.401 -14.158 1.00 97.69 71 PRO A O 1
ATOM 534 N N . GLN A 1 72 ? 13.663 2.644 -11.979 1.00 98.12 72 GLN A N 1
ATOM 535 C CA . GLN A 1 72 ? 15.118 2.778 -12.119 1.00 98.12 72 GLN A CA 1
ATOM 536 C C . GLN A 1 72 ? 15.865 1.571 -11.522 1.00 98.12 72 GLN A C 1
ATOM 538 O O . GLN A 1 72 ? 17.095 1.538 -11.518 1.00 98.12 72 GLN A O 1
ATOM 543 N N . SER A 1 73 ? 15.129 0.585 -11.007 1.00 98.06 73 SER A N 1
ATOM 544 C CA . SER A 1 73 ? 15.640 -0.649 -10.409 1.00 98.06 73 SER A CA 1
ATOM 545 C C . SER A 1 73 ? 14.716 -1.833 -10.693 1.00 98.06 73 SER A C 1
ATOM 547 O O . SER A 1 73 ? 13.626 -1.666 -11.238 1.00 98.06 73 SER A O 1
ATOM 549 N N . GLU A 1 74 ? 15.142 -3.027 -10.275 1.00 97.81 74 GLU A N 1
ATOM 550 C CA . GLU A 1 74 ? 14.324 -4.241 -10.331 1.00 97.81 74 GLU A CA 1
ATOM 551 C C . GLU A 1 74 ? 13.004 -4.092 -9.545 1.00 97.81 74 GLU A C 1
ATOM 553 O O . GLU A 1 74 ? 12.947 -3.306 -8.593 1.00 97.81 74 GLU A O 1
ATOM 558 N N . PRO A 1 75 ? 11.950 -4.865 -9.881 1.00 96.88 75 PRO A N 1
ATOM 559 C CA . PRO A 1 75 ? 10.606 -4.649 -9.345 1.00 96.88 75 PRO A CA 1
ATOM 560 C C . PRO A 1 75 ? 10.489 -4.655 -7.821 1.00 96.88 75 PRO A C 1
ATOM 562 O O . PRO A 1 75 ? 9.661 -3.933 -7.292 1.00 96.88 75 PRO A O 1
ATOM 565 N N . CYS A 1 76 ? 11.295 -5.446 -7.107 1.00 95.75 76 CYS A N 1
ATOM 566 C CA . CYS A 1 76 ? 11.243 -5.532 -5.640 1.00 95.75 76 CYS A CA 1
ATOM 567 C C . CYS A 1 76 ? 12.148 -4.525 -4.916 1.00 95.75 76 CYS A C 1
ATOM 569 O O . CYS A 1 76 ? 12.261 -4.572 -3.694 1.00 95.75 76 CYS A O 1
ATOM 571 N N . GLU A 1 77 ? 12.815 -3.641 -5.651 1.00 96.31 77 GLU A N 1
ATOM 572 C CA . GLU A 1 77 ? 13.745 -2.664 -5.096 1.00 96.31 77 GLU A CA 1
ATOM 573 C C . GLU A 1 77 ? 13.066 -1.301 -4.881 1.00 96.31 77 GLU A C 1
ATOM 575 O O . GLU A 1 77 ? 11.976 -1.016 -5.382 1.00 96.31 77 GLU A O 1
ATOM 580 N N . ALA A 1 78 ? 13.722 -0.427 -4.118 1.00 94.56 78 ALA A N 1
ATOM 581 C CA . ALA A 1 78 ? 13.138 0.842 -3.680 1.00 94.56 78 ALA A CA 1
ATOM 582 C C . ALA A 1 78 ? 12.882 1.860 -4.809 1.00 94.56 78 ALA A C 1
ATOM 584 O O . ALA A 1 78 ? 12.075 2.766 -4.628 1.00 94.56 78 ALA A O 1
ATOM 585 N N . LEU A 1 79 ? 13.556 1.742 -5.958 1.00 97.62 79 LEU A N 1
ATOM 586 C CA . LEU A 1 79 ? 13.403 2.663 -7.091 1.00 97.62 79 LEU A CA 1
ATOM 587 C C . LEU A 1 79 ? 12.480 2.092 -8.184 1.00 97.62 79 LEU A C 1
ATOM 589 O O . LEU A 1 79 ? 12.664 2.357 -9.371 1.00 97.62 79 LEU A O 1
ATOM 593 N N . ALA A 1 80 ? 11.489 1.300 -7.781 1.00 98.12 80 ALA A N 1
ATOM 594 C CA . ALA A 1 80 ? 10.408 0.800 -8.624 1.00 98.12 80 ALA A CA 1
ATOM 595 C C . ALA A 1 80 ? 9.042 1.169 -8.020 1.00 98.12 80 ALA A C 1
ATOM 597 O O . ALA A 1 80 ? 8.956 1.762 -6.942 1.00 98.12 80 ALA A O 1
ATOM 598 N N . GLN A 1 81 ? 7.956 0.785 -8.691 1.00 98.25 81 GLN A N 1
ATOM 599 C CA . GLN A 1 81 ? 6.582 0.944 -8.202 1.00 98.25 81 GLN A CA 1
ATOM 600 C C . GLN A 1 81 ? 6.381 0.331 -6.806 1.00 98.25 81 GLN A C 1
ATOM 602 O O . GLN A 1 81 ? 5.659 0.904 -5.991 1.00 98.25 81 GLN A O 1
ATOM 607 N N . HIS A 1 82 ? 7.090 -0.759 -6.490 1.00 97.50 82 HIS A N 1
ATOM 608 C CA . HIS A 1 82 ? 7.173 -1.333 -5.143 1.00 97.50 82 HIS A CA 1
ATOM 609 C C . HIS A 1 82 ? 7.571 -0.302 -4.077 1.00 97.50 82 HIS A C 1
ATOM 611 O O . HIS A 1 82 ? 6.963 -0.228 -3.008 1.00 97.50 82 HIS A O 1
ATOM 617 N N . GLY A 1 83 ? 8.564 0.533 -4.383 1.00 97.38 83 GLY A N 1
ATOM 618 C CA . GLY A 1 83 ? 9.028 1.626 -3.533 1.00 97.38 83 GLY A CA 1
ATOM 619 C C . GLY A 1 83 ? 8.236 2.927 -3.674 1.00 97.38 83 GLY A C 1
ATOM 620 O O . GLY A 1 83 ? 8.592 3.908 -3.027 1.00 97.38 83 GLY A O 1
ATOM 621 N N . LEU A 1 84 ? 7.153 2.939 -4.465 1.00 98.31 84 LEU A N 1
ATOM 622 C CA . LEU A 1 84 ? 6.288 4.104 -4.699 1.00 98.31 84 LEU A CA 1
ATOM 623 C C . LEU A 1 84 ? 7.034 5.278 -5.359 1.00 98.31 84 LEU A C 1
ATOM 625 O O . LEU A 1 84 ? 6.762 6.446 -5.060 1.00 98.31 84 LEU A O 1
ATOM 629 N N . ILE A 1 85 ? 7.983 4.957 -6.244 1.00 98.50 85 ILE A N 1
ATOM 630 C CA . ILE A 1 85 ? 8.871 5.934 -6.878 1.00 98.50 85 ILE A CA 1
ATOM 631 C C . ILE A 1 85 ? 8.100 7.071 -7.571 1.00 98.50 85 ILE A C 1
ATOM 633 O O . ILE A 1 85 ? 7.164 6.848 -8.340 1.00 98.50 85 ILE A O 1
ATOM 637 N N . GLY A 1 86 ? 8.491 8.314 -7.293 1.00 98.44 86 GLY A N 1
ATOM 638 C CA . GLY A 1 86 ? 7.920 9.521 -7.901 1.00 98.44 86 GLY A CA 1
ATOM 639 C C . GLY A 1 86 ? 6.571 9.968 -7.321 1.00 98.44 86 GLY A C 1
ATOM 640 O O . GLY A 1 86 ? 6.082 11.049 -7.659 1.00 98.44 86 GLY A O 1
ATOM 641 N N . ILE A 1 87 ? 5.956 9.189 -6.423 1.00 98.56 87 ILE A N 1
ATOM 642 C CA . ILE A 1 87 ? 4.709 9.551 -5.720 1.00 98.56 87 ILE A CA 1
ATOM 643 C C . ILE A 1 87 ? 4.858 9.585 -4.196 1.00 98.56 87 ILE A C 1
ATOM 645 O O . ILE A 1 87 ? 3.866 9.718 -3.476 1.00 98.56 87 ILE A O 1
ATOM 649 N N . GLU A 1 88 ? 6.077 9.525 -3.673 1.00 98.06 88 GLU A N 1
ATOM 650 C CA . GLU A 1 88 ? 6.377 9.398 -2.246 1.00 98.06 88 GLU A CA 1
ATOM 651 C C . GLU A 1 88 ? 5.745 10.535 -1.435 1.00 98.06 88 GLU A C 1
ATOM 653 O O . GLU A 1 88 ? 5.194 10.309 -0.358 1.00 98.06 88 GLU A O 1
ATOM 658 N N . LYS A 1 89 ? 5.755 11.764 -1.973 1.00 98.38 89 LYS A N 1
ATOM 659 C CA . LYS A 1 89 ? 5.115 12.928 -1.332 1.00 98.38 89 LYS A CA 1
ATOM 660 C C . LYS A 1 89 ? 3.598 12.775 -1.225 1.00 98.38 89 LYS A C 1
ATOM 662 O O . LYS A 1 89 ? 3.028 13.112 -0.188 1.00 98.38 89 LYS A O 1
ATOM 667 N N . ASN A 1 90 ? 2.954 12.260 -2.272 1.00 98.31 90 ASN A N 1
ATOM 668 C CA . ASN A 1 90 ? 1.507 12.043 -2.294 1.00 98.31 90 ASN A CA 1
ATOM 669 C C . ASN A 1 90 ? 1.121 10.942 -1.305 1.00 98.31 90 ASN A C 1
ATOM 671 O O . ASN A 1 90 ? 0.176 11.104 -0.532 1.00 98.31 90 ASN A O 1
ATOM 675 N N . VAL A 1 91 ? 1.898 9.855 -1.274 1.00 98.25 91 VAL A N 1
ATOM 676 C CA . VAL A 1 91 ? 1.701 8.776 -0.306 1.00 98.25 91 VAL A CA 1
ATOM 677 C C . VAL A 1 91 ? 1.891 9.305 1.113 1.00 98.25 91 VAL A C 1
ATOM 679 O O . VAL A 1 91 ? 0.997 9.144 1.940 1.00 98.25 91 VAL A O 1
ATOM 682 N N . ALA A 1 92 ? 2.992 10.006 1.397 1.00 98.38 92 ALA A N 1
ATOM 683 C CA . ALA A 1 92 ? 3.276 10.565 2.719 1.00 98.38 92 ALA A CA 1
ATOM 684 C C . ALA A 1 92 ? 2.165 11.506 3.215 1.00 98.38 92 ALA A C 1
ATOM 686 O O . ALA A 1 92 ? 1.796 11.454 4.391 1.00 98.38 92 ALA A O 1
ATOM 687 N N . ALA A 1 93 ? 1.591 12.325 2.329 1.00 98.38 93 ALA A N 1
ATOM 688 C CA . ALA A 1 93 ? 0.454 13.178 2.658 1.00 98.38 93 ALA A CA 1
ATOM 689 C C . ALA A 1 93 ? -0.779 12.357 3.078 1.00 98.38 93 ALA A C 1
ATOM 691 O O . ALA A 1 93 ? -1.367 12.638 4.123 1.00 98.38 93 ALA A O 1
ATOM 692 N N . ALA A 1 94 ? -1.121 11.303 2.331 1.00 98.06 94 ALA A N 1
ATOM 693 C CA . ALA A 1 94 ? -2.239 10.420 2.663 1.00 98.06 94 ALA A CA 1
ATOM 694 C C . ALA A 1 94 ? -2.012 9.634 3.970 1.00 98.06 94 ALA A C 1
ATOM 696 O O . ALA A 1 94 ? -2.944 9.445 4.755 1.00 98.06 94 ALA A O 1
ATOM 697 N N . LEU A 1 95 ? -0.771 9.205 4.242 1.00 97.88 95 LEU A N 1
ATOM 698 C CA . LEU A 1 95 ? -0.412 8.579 5.520 1.00 97.88 95 LEU A CA 1
ATOM 699 C C . LEU A 1 95 ? -0.617 9.559 6.683 1.00 97.88 95 LEU A C 1
ATOM 701 O O . LEU A 1 95 ? -1.199 9.199 7.706 1.00 97.88 95 LEU A O 1
ATOM 705 N N . ALA A 1 96 ? -0.162 10.804 6.523 1.00 98.12 96 ALA A N 1
ATOM 706 C CA . ALA A 1 96 ? -0.311 11.846 7.532 1.00 98.12 96 ALA A CA 1
ATOM 707 C C . ALA A 1 96 ? -1.782 12.212 7.779 1.00 98.12 96 ALA A C 1
ATOM 709 O O . ALA A 1 96 ? -2.167 12.435 8.925 1.00 98.12 96 ALA A O 1
ATOM 710 N N . GLU A 1 97 ? -2.607 12.256 6.733 1.00 97.62 97 GLU A N 1
ATOM 711 C CA . GLU A 1 97 ? -4.053 12.460 6.852 1.00 97.62 97 GLU A CA 1
ATOM 712 C C . GLU A 1 97 ? -4.705 11.335 7.661 1.00 97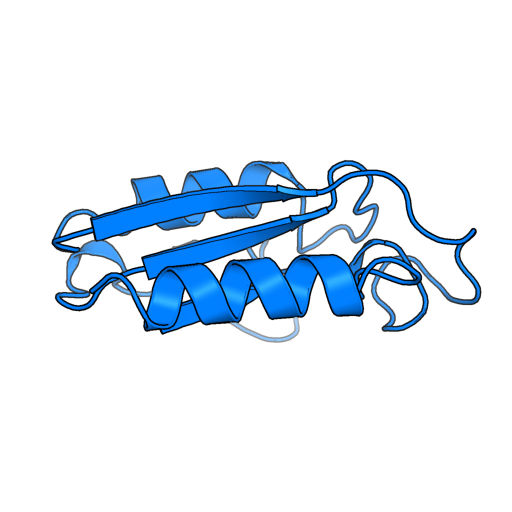.62 97 GLU A C 1
ATOM 714 O O . GLU A 1 97 ? -5.419 11.604 8.625 1.00 97.62 97 GLU A O 1
ATOM 719 N N . PHE A 1 98 ? -4.380 10.076 7.352 1.00 97.12 98 PHE A N 1
ATOM 720 C CA . PHE A 1 98 ? -4.892 8.931 8.104 1.00 97.12 98 PHE A CA 1
ATOM 721 C C . PHE A 1 98 ? -4.525 8.983 9.593 1.00 97.12 98 PHE A C 1
ATOM 723 O O . PHE A 1 98 ? -5.341 8.593 10.425 1.00 97.12 98 PHE A O 1
ATOM 730 N N . ILE A 1 99 ? -3.320 9.464 9.926 1.00 96.12 99 ILE A N 1
ATOM 731 C CA . ILE A 1 99 ? -2.851 9.624 11.313 1.00 96.12 99 ILE A CA 1
ATOM 732 C C . ILE A 1 99 ? -3.615 10.733 12.049 1.00 96.12 99 ILE A C 1
ATOM 734 O O . ILE A 1 99 ? -3.889 10.594 13.238 1.00 96.12 99 ILE A O 1
ATOM 738 N N . LYS A 1 100 ? -3.910 11.847 11.371 1.00 95.38 100 LYS A N 1
ATOM 739 C CA . LYS A 1 100 ? -4.545 13.032 11.977 1.00 95.38 100 LYS A CA 1
ATOM 740 C C . LYS A 1 100 ? -6.045 12.876 12.207 1.00 95.38 100 LYS A C 1
ATOM 742 O O . LYS A 1 100 ? -6.584 13.574 13.059 1.00 95.38 100 LYS A O 1
ATOM 747 N N . ASP A 1 101 ? -6.693 12.007 11.446 1.00 86.94 101 ASP A N 1
ATOM 748 C CA . ASP A 1 101 ? -8.106 11.655 11.578 1.00 86.94 101 ASP A CA 1
ATOM 749 C C . ASP A 1 101 ? -8.211 10.285 12.267 1.00 86.94 101 ASP A C 1
ATOM 751 O O . ASP A 1 101 ? -8.199 9.291 11.552 1.00 86.94 101 ASP A O 1
ATOM 755 N N . PRO A 1 102 ? -8.172 10.184 13.611 1.00 65.06 102 PRO A N 1
ATOM 756 C CA . PRO A 1 102 ? -8.074 8.906 14.324 1.00 65.06 102 PRO A CA 1
ATOM 757 C C . PRO A 1 102 ? -9.288 7.983 14.140 1.00 65.06 102 PRO A C 1
ATOM 759 O O . PRO A 1 102 ? -10.430 8.426 14.386 1.00 65.06 102 PRO A O 1
#